Protein AF-A0A0F9RTD7-F1 (afdb_monomer_lite)

Sequence (118 aa):
MIRIGTCPKKLNEGGYKKYMENKGYKCIKLSRANRESIIHSFKYLRDYYNHWAEINDFLDFKLEKCFKVGSPDFLIIDRIGNYWLCEFKSKNDFLSVNQLSWLKRNEELPIEITIAVD

Organism: NCBI:txid412755

Secondary structure (DSSP, 8-state):
-EEEEE-SS---HHHHHHHHHHTT-EEEE-SGGGHHHHHHHHHHHHHHTTT-THHHHHHHHHHHHTTSTT--SEEEE-TTS-EEEEEEE-TT----HHHHHHHHHTTTSS--EEEEE-

Foldseek 3Di:
DEDEDEDPDQADPVRVCVVLVVVQKHKFFLEPVCLVVLVVLLVVLCVLVVPDPPSVVVSVVVSVLSHDPLHAGIWIAHPNGDIAGEHEAEVVRDRDPRVVVSCVVCVPPPHYYYYYYD

Structure (mmCIF, N/CA/C/O backbone):
data_AF-A0A0F9RTD7-F1
#
_entry.id   AF-A0A0F9RTD7-F1
#
loop_
_atom_site.group_PDB
_atom_site.id
_atom_site.type_symbol
_atom_site.label_atom_id
_atom_site.label_alt_id
_atom_site.label_comp_id
_atom_site.label_asym_id
_atom_site.label_entity_id
_atom_site.label_seq_id
_atom_site.pdbx_PDB_ins_code
_atom_site.Cartn_x
_atom_site.Cartn_y
_atom_site.Cartn_z
_atom_site.occupancy
_atom_site.B_iso_or_equiv
_atom_site.auth_seq_id
_atom_site.auth_comp_id
_atom_site.auth_asym_id
_atom_site.auth_atom_id
_atom_site.pdbx_PDB_model_num
ATOM 1 N N . MET A 1 1 ? 4.733 -5.868 11.340 1.00 64.69 1 MET A N 1
ATOM 2 C CA . MET A 1 1 ? 5.136 -7.190 10.779 1.00 64.69 1 MET A CA 1
ATOM 3 C C . MET A 1 1 ? 5.303 -7.038 9.271 1.00 64.69 1 MET A C 1
ATOM 5 O O . MET A 1 1 ? 4.381 -6.546 8.635 1.00 64.69 1 MET A O 1
ATOM 9 N N . ILE A 1 2 ? 6.448 -7.412 8.690 1.00 62.19 2 ILE A N 1
ATOM 10 C CA . ILE A 1 2 ? 6.662 -7.335 7.231 1.00 62.19 2 ILE A CA 1
ATOM 11 C C . ILE A 1 2 ? 6.385 -8.709 6.618 1.00 62.19 2 ILE A C 1
ATOM 13 O O . ILE A 1 2 ? 6.916 -9.711 7.094 1.00 62.19 2 ILE A O 1
ATOM 17 N N . ARG A 1 3 ? 5.565 -8.756 5.565 1.00 67.62 3 ARG A N 1
ATOM 18 C CA . ARG A 1 3 ? 5.319 -9.947 4.749 1.00 67.62 3 ARG A CA 1
ATOM 19 C C . ARG A 1 3 ? 5.756 -9.687 3.311 1.00 67.62 3 ARG A C 1
ATOM 21 O O . ARG A 1 3 ? 5.591 -8.594 2.777 1.00 67.62 3 ARG A O 1
ATOM 28 N N . ILE A 1 4 ? 6.324 -10.698 2.669 1.00 62.75 4 ILE A N 1
ATOM 29 C CA . ILE A 1 4 ? 6.647 -10.648 1.241 1.00 62.75 4 ILE A CA 1
ATOM 30 C C . ILE A 1 4 ? 5.622 -11.525 0.533 1.00 62.75 4 ILE A C 1
ATOM 32 O O . ILE A 1 4 ? 5.498 -12.708 0.848 1.00 62.75 4 ILE A O 1
ATOM 36 N N . GLY A 1 5 ? 4.854 -10.923 -0.373 1.00 63.41 5 GLY A N 1
ATOM 37 C CA . GLY A 1 5 ? 3.831 -11.598 -1.162 1.00 63.41 5 GLY A CA 1
ATOM 38 C C . GLY A 1 5 ? 4.244 -11.665 -2.628 1.00 63.41 5 GLY A C 1
ATOM 39 O O . GLY A 1 5 ? 4.841 -10.735 -3.165 1.00 63.41 5 GLY A O 1
ATOM 40 N N . THR A 1 6 ? 3.919 -12.759 -3.306 1.00 62.25 6 THR A N 1
ATOM 41 C CA . THR A 1 6 ? 4.100 -12.849 -4.757 1.00 62.25 6 THR A CA 1
ATOM 42 C C . THR A 1 6 ? 2.858 -12.330 -5.471 1.00 62.25 6 THR A C 1
ATOM 44 O O . THR A 1 6 ? 1.720 -12.628 -5.090 1.00 62.25 6 THR A O 1
ATOM 47 N N . CYS A 1 7 ? 3.062 -11.530 -6.515 1.00 65.00 7 CYS A N 1
ATOM 48 C CA . CYS A 1 7 ? 1.987 -11.129 -7.400 1.00 65.00 7 CYS A CA 1
ATOM 49 C C . CYS A 1 7 ? 1.725 -12.278 -8.387 1.00 65.00 7 CYS A C 1
ATOM 51 O O . CYS A 1 7 ? 2.648 -12.732 -9.057 1.00 65.00 7 CYS A O 1
ATOM 53 N N . PRO A 1 8 ? 0.490 -12.790 -8.526 1.00 61.28 8 PRO A N 1
ATOM 54 C CA . PRO A 1 8 ? 0.249 -13.972 -9.355 1.00 61.28 8 PRO A CA 1
ATOM 55 C C . PRO A 1 8 ? 0.355 -13.723 -10.869 1.00 61.28 8 PRO A 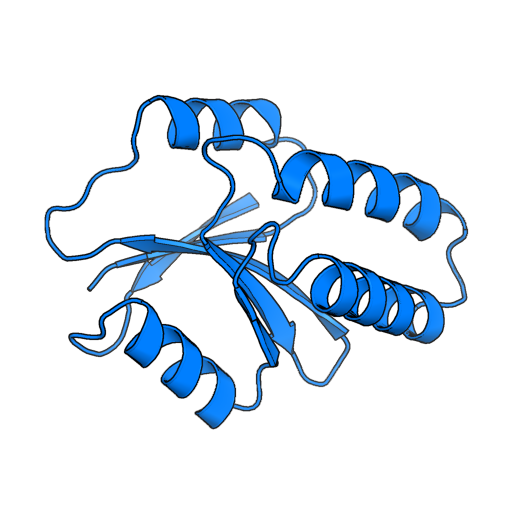C 1
ATOM 57 O O . PRO A 1 8 ? 0.094 -14.640 -11.648 1.00 61.28 8 PRO A O 1
ATOM 60 N N . LYS A 1 9 ? 0.675 -12.497 -11.308 1.00 65.50 9 LYS A N 1
ATOM 61 C CA . LYS A 1 9 ? 0.785 -12.099 -12.718 1.00 65.50 9 LYS A CA 1
ATOM 62 C C . LYS A 1 9 ? 1.766 -10.932 -12.881 1.00 65.50 9 LYS A C 1
ATOM 64 O O . LYS A 1 9 ? 1.854 -10.094 -11.987 1.00 65.50 9 LYS A O 1
ATOM 69 N N . LYS A 1 10 ? 2.329 -10.817 -14.094 1.00 69.12 10 LYS A N 1
ATOM 70 C CA . LYS A 1 10 ? 2.987 -9.612 -14.636 1.00 69.12 10 LYS A CA 1
ATOM 71 C C . LYS A 1 10 ? 2.033 -8.432 -14.689 1.00 69.12 10 LYS A C 1
ATOM 73 O O . LYS A 1 10 ? 1.416 -8.157 -15.717 1.00 69.12 10 LYS A O 1
ATOM 78 N N . LEU A 1 11 ? 1.852 -7.782 -13.548 1.00 71.50 11 LEU A N 1
ATOM 79 C CA . LEU A 1 11 ? 1.034 -6.590 -13.391 1.00 71.50 11 LEU A CA 1
ATOM 80 C C . LEU A 1 11 ? 1.962 -5.402 -13.205 1.00 71.50 11 LEU A C 1
ATOM 82 O O . LEU A 1 11 ? 2.927 -5.493 -12.469 1.00 71.50 11 LEU A O 1
ATOM 86 N N . ASN A 1 12 ? 1.654 -4.280 -13.844 1.00 80.31 12 ASN A N 1
ATOM 87 C CA . ASN A 1 12 ? 2.196 -2.997 -13.410 1.00 80.31 12 ASN A CA 1
ATOM 88 C C . ASN A 1 12 ? 1.384 -2.471 -12.211 1.00 80.31 12 ASN A C 1
ATOM 90 O O . ASN A 1 12 ? 0.358 -3.049 -11.845 1.00 80.31 12 ASN A O 1
ATOM 94 N N . GLU A 1 13 ? 1.801 -1.340 -11.641 1.00 79.88 13 GLU A N 1
ATOM 95 C CA . GLU A 1 13 ? 1.151 -0.687 -10.493 1.00 79.88 13 GLU A CA 1
ATOM 96 C C . GLU A 1 13 ? -0.386 -0.564 -10.663 1.00 79.88 13 GLU A C 1
ATOM 98 O O . GLU A 1 13 ? -1.170 -0.957 -9.795 1.00 79.88 13 GLU A O 1
ATOM 103 N N . GLY A 1 14 ? -0.842 -0.108 -11.837 1.00 82.62 14 GLY A N 1
ATOM 104 C CA . GLY A 1 14 ? -2.270 0.014 -12.155 1.00 82.62 14 GLY A CA 1
ATOM 105 C C . GLY A 1 14 ? -2.988 -1.331 -12.325 1.00 82.62 14 GLY A C 1
ATOM 106 O O . GLY A 1 14 ? -4.157 -1.467 -11.956 1.00 82.62 14 GLY A O 1
ATOM 107 N N . GLY A 1 15 ? -2.298 -2.340 -12.858 1.00 84.62 15 GLY A N 1
ATOM 108 C CA . GLY A 1 15 ? -2.789 -3.712 -12.955 1.00 84.62 15 GLY A CA 1
ATOM 109 C C . GLY A 1 15 ? -2.962 -4.358 -11.582 1.00 84.62 15 GLY A C 1
ATOM 110 O O . GLY A 1 15 ? -3.978 -5.010 -11.342 1.00 84.62 15 GLY A O 1
ATOM 111 N N . TYR A 1 16 ? -2.020 -4.120 -10.666 1.00 83.69 16 TYR A N 1
ATOM 112 C CA . TYR A 1 16 ? -2.085 -4.608 -9.291 1.00 83.69 16 TYR A CA 1
ATOM 113 C C . TYR A 1 16 ? -3.286 -4.021 -8.547 1.00 83.69 16 TYR A C 1
ATOM 115 O O . TYR A 1 16 ? -4.058 -4.764 -7.939 1.00 83.69 16 TYR A O 1
ATOM 123 N N . LYS A 1 17 ? -3.523 -2.710 -8.691 1.00 86.75 17 LYS A N 1
ATOM 124 C CA . LYS A 1 17 ? -4.719 -2.058 -8.146 1.00 86.75 17 LYS A CA 1
ATOM 125 C C . LYS A 1 17 ? -6.011 -2.748 -8.600 1.00 86.75 17 LYS A C 1
ATOM 127 O O . LYS A 1 17 ? -6.784 -3.197 -7.756 1.00 86.75 17 LYS A O 1
ATOM 132 N N . LYS A 1 18 ? -6.208 -2.898 -9.917 1.00 88.69 18 LYS A N 1
ATOM 133 C CA . LYS A 1 18 ? -7.407 -3.551 -10.480 1.00 88.69 18 LYS A CA 1
ATOM 134 C C . LYS A 1 18 ? -7.556 -4.996 -10.011 1.00 88.69 18 LYS A C 1
ATOM 136 O O . LYS A 1 18 ? -8.664 -5.466 -9.779 1.00 88.69 18 LYS A O 1
ATOM 141 N N . TYR A 1 19 ? -6.446 -5.715 -9.882 1.00 86.94 19 TYR A N 1
ATOM 142 C CA . TYR A 1 19 ? -6.453 -7.087 -9.392 1.00 86.94 19 TYR A CA 1
ATOM 143 C C . TYR A 1 19 ? -6.959 -7.183 -7.944 1.00 86.94 19 TYR A C 1
ATOM 145 O O . TYR A 1 19 ? -7.811 -8.026 -7.659 1.00 86.94 19 TYR A O 1
ATOM 153 N N . MET A 1 20 ? -6.496 -6.301 -7.053 1.00 86.88 20 MET A N 1
ATOM 154 C CA . MET A 1 20 ? -6.975 -6.251 -5.667 1.00 86.88 20 MET A CA 1
ATOM 155 C C . MET A 1 20 ? -8.456 -5.855 -5.594 1.00 86.88 20 MET A C 1
ATOM 157 O O . MET A 1 20 ? -9.226 -6.486 -4.870 1.00 86.88 20 MET A O 1
ATOM 161 N N . GLU A 1 21 ? -8.879 -4.888 -6.409 1.00 88.00 21 GLU A N 1
ATOM 162 C CA . 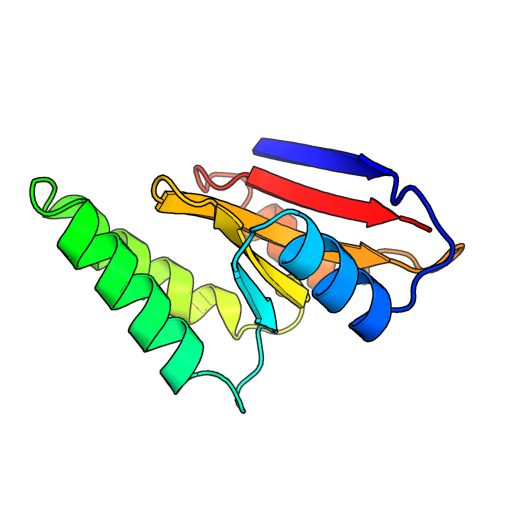GLU A 1 21 ? -10.285 -4.472 -6.511 1.00 88.00 21 GLU A CA 1
ATOM 163 C C . GLU A 1 21 ? -11.194 -5.610 -6.999 1.00 88.00 21 GLU A C 1
ATOM 165 O O . GLU A 1 21 ? -12.242 -5.861 -6.404 1.00 88.00 21 GLU A O 1
ATOM 170 N N . ASN A 1 22 ? -10.758 -6.391 -7.992 1.00 89.06 22 ASN A N 1
ATOM 171 C CA . ASN A 1 22 ? -11.489 -7.569 -8.473 1.00 89.06 22 ASN A CA 1
ATOM 172 C C . ASN A 1 22 ? -11.609 -8.682 -7.419 1.00 89.06 22 ASN A C 1
ATOM 174 O O . ASN A 1 22 ? -12.559 -9.462 -7.452 1.00 89.06 22 ASN A O 1
ATOM 178 N N . LYS A 1 23 ? -10.671 -8.759 -6.466 1.00 86.88 23 LYS A N 1
ATOM 179 C CA . LYS A 1 23 ? -10.773 -9.651 -5.300 1.00 86.88 23 LYS A CA 1
ATOM 180 C C . LYS A 1 23 ? -11.683 -9.110 -4.195 1.00 86.88 23 LYS A C 1
ATOM 182 O O . LYS A 1 23 ? -11.925 -9.800 -3.208 1.00 86.88 23 LYS A O 1
ATOM 187 N N . GLY A 1 24 ? -12.232 -7.910 -4.371 1.00 85.38 24 GLY A N 1
ATOM 188 C CA . GLY A 1 24 ? -13.136 -7.277 -3.422 1.00 85.38 24 GLY A CA 1
ATOM 189 C C . GLY A 1 24 ? -12.441 -6.458 -2.341 1.00 85.38 24 GLY A C 1
ATOM 190 O O . GLY A 1 24 ? -13.102 -6.133 -1.357 1.00 85.38 24 GLY A O 1
ATOM 191 N N . TYR A 1 25 ? -11.154 -6.138 -2.507 1.00 87.25 25 TYR A N 1
ATOM 192 C CA . TYR A 1 25 ? -10.440 -5.201 -1.642 1.00 87.25 25 TYR A CA 1
ATOM 193 C C . TYR A 1 25 ? -10.604 -3.768 -2.148 1.00 87.25 25 TYR A C 1
ATOM 195 O O . TYR A 1 25 ? -10.616 -3.517 -3.351 1.00 87.25 25 TYR A O 1
ATOM 203 N N . LYS A 1 26 ? -10.640 -2.795 -1.241 1.00 85.38 26 LYS A N 1
ATOM 204 C CA . LYS A 1 26 ? -10.452 -1.389 -1.601 1.00 85.38 26 LYS A CA 1
ATOM 205 C C . LYS A 1 26 ? -8.953 -1.115 -1.707 1.00 85.38 26 LYS A C 1
ATOM 207 O O . LYS A 1 26 ? -8.220 -1.350 -0.751 1.00 85.38 26 LYS A O 1
ATOM 212 N N . CYS A 1 27 ? -8.501 -0.619 -2.857 1.00 87.06 27 CYS A N 1
ATOM 213 C CA . CYS A 1 27 ? -7.092 -0.323 -3.112 1.00 87.06 27 CYS A CA 1
ATOM 214 C C . CYS A 1 27 ? -6.896 1.174 -3.381 1.00 87.06 27 CYS A C 1
ATOM 216 O O . CYS A 1 27 ? -7.379 1.724 -4.375 1.00 87.06 27 CYS A O 1
ATOM 218 N N . ILE A 1 28 ? -6.197 1.857 -2.476 1.00 82.19 28 ILE A N 1
ATOM 219 C CA . ILE A 1 28 ? -6.049 3.313 -2.495 1.00 82.19 28 ILE A CA 1
ATOM 220 C C . ILE A 1 28 ? -4.581 3.647 -2.708 1.00 82.19 28 ILE A C 1
ATOM 222 O O . ILE A 1 28 ? -3.744 3.325 -1.871 1.00 82.19 28 ILE A O 1
ATOM 226 N N . LYS A 1 29 ? -4.267 4.326 -3.816 1.00 84.81 29 LYS A N 1
ATOM 227 C CA . LYS A 1 29 ? -2.903 4.796 -4.079 1.00 84.81 29 LYS A CA 1
ATOM 228 C C . LYS A 1 29 ? -2.536 5.900 -3.092 1.00 84.81 29 LYS A C 1
ATOM 230 O O . LYS A 1 29 ? -3.206 6.938 -3.068 1.00 84.81 29 LYS A O 1
ATOM 235 N N . LEU A 1 30 ? -1.466 5.696 -2.334 1.00 79.25 30 LEU A N 1
ATOM 236 C CA . LEU A 1 30 ? -0.907 6.673 -1.414 1.00 79.25 30 LEU A CA 1
ATOM 237 C C . LEU A 1 30 ? -0.194 7.760 -2.214 1.00 79.25 30 LEU A C 1
ATOM 239 O O . LEU A 1 30 ? 0.894 7.599 -2.751 1.00 79.25 30 LEU A O 1
ATOM 243 N N . SER A 1 31 ? -0.870 8.891 -2.360 1.00 76.69 31 SER A N 1
ATOM 244 C CA . SER A 1 31 ? -0.316 10.068 -3.014 1.00 76.69 31 SER A CA 1
ATOM 245 C C . SER A 1 31 ? -0.987 11.313 -2.461 1.00 76.69 31 SER A C 1
ATOM 247 O O . SER A 1 31 ? -2.114 11.253 -1.961 1.00 76.69 31 SER A O 1
ATOM 249 N N . ARG A 1 32 ? -0.328 12.469 -2.597 1.00 71.00 32 ARG A N 1
ATOM 250 C CA . ARG A 1 32 ? -0.934 13.754 -2.216 1.00 71.00 32 ARG A CA 1
ATOM 251 C C . ARG A 1 32 ? -2.251 14.010 -2.954 1.00 71.00 32 ARG A C 1
ATOM 253 O O . ARG A 1 32 ? -3.177 14.529 -2.344 1.00 71.00 32 ARG A O 1
ATOM 260 N N . ALA A 1 33 ? -2.352 13.589 -4.217 1.00 73.31 33 ALA A N 1
ATOM 261 C CA . ALA A 1 33 ? -3.566 13.729 -5.021 1.00 73.31 33 ALA A CA 1
ATOM 262 C C . ALA A 1 33 ? -4.765 12.956 -4.440 1.00 73.31 33 ALA A C 1
ATOM 264 O O . ALA A 1 33 ? -5.902 13.382 -4.599 1.00 73.31 33 ALA A O 1
ATOM 265 N N . ASN A 1 34 ? -4.518 11.864 -3.710 1.00 68.50 34 ASN A N 1
ATOM 266 C CA . ASN A 1 34 ? -5.567 11.036 -3.109 1.00 68.50 34 ASN A CA 1
ATOM 267 C C . ASN A 1 34 ? -5.774 11.300 -1.614 1.00 68.50 34 ASN A C 1
ATOM 269 O O . ASN A 1 34 ? -6.473 10.530 -0.956 1.00 68.50 34 ASN A O 1
ATOM 273 N N . ARG A 1 35 ? -5.177 12.363 -1.058 1.00 71.25 35 ARG A N 1
ATOM 274 C CA . ARG A 1 35 ? -5.185 12.647 0.385 1.00 71.25 35 ARG A CA 1
ATOM 275 C C . ARG A 1 35 ? -6.589 12.608 0.990 1.00 71.25 35 ARG A C 1
ATOM 277 O O . ARG A 1 35 ? -6.779 11.925 1.988 1.00 71.25 35 ARG A O 1
ATOM 284 N N . GLU A 1 36 ? -7.565 13.265 0.367 1.00 69.12 36 GLU A N 1
ATOM 285 C CA . GLU A 1 36 ? -8.959 13.273 0.843 1.00 69.12 36 GLU A CA 1
ATOM 286 C C . GLU A 1 36 ? -9.590 11.875 0.839 1.00 69.12 36 GLU A C 1
ATOM 288 O O . GLU A 1 36 ? -10.239 11.483 1.803 1.00 69.12 36 GLU A O 1
ATOM 293 N N . SER A 1 37 ? -9.348 11.071 -0.202 1.00 67.94 37 SER A N 1
ATOM 294 C CA . SER A 1 37 ? -9.856 9.693 -0.282 1.00 67.94 37 SER A CA 1
ATOM 295 C C . SER A 1 37 ? -9.226 8.781 0.778 1.00 67.94 37 SER A C 1
ATOM 297 O O . SER A 1 37 ? -9.900 7.915 1.345 1.00 67.94 37 SER A O 1
ATOM 299 N N . ILE A 1 38 ? -7.943 9.002 1.081 1.00 68.31 38 ILE A N 1
ATOM 300 C CA . ILE A 1 38 ? -7.205 8.304 2.138 1.00 68.31 38 ILE A CA 1
ATOM 301 C C . ILE A 1 38 ? -7.773 8.699 3.507 1.00 68.31 38 ILE A C 1
ATOM 303 O O . ILE A 1 38 ? -8.179 7.819 4.261 1.00 68.31 38 ILE A O 1
ATOM 307 N N . ILE A 1 39 ? -7.897 10.002 3.792 1.00 70.44 39 ILE A N 1
ATOM 308 C CA . ILE A 1 39 ? -8.516 10.522 5.024 1.00 70.44 39 ILE A CA 1
ATOM 309 C C . ILE A 1 39 ? -9.933 9.970 5.181 1.00 70.44 39 ILE A C 1
ATOM 311 O O . ILE A 1 39 ? -10.284 9.479 6.247 1.00 70.44 39 ILE A O 1
ATOM 315 N N . HIS A 1 40 ? -10.745 10.005 4.125 1.00 70.44 40 HIS A N 1
ATOM 316 C CA . HIS A 1 40 ? -12.107 9.484 4.150 1.00 70.44 40 HIS A CA 1
ATOM 317 C C . HIS A 1 40 ? -12.144 7.979 4.440 1.00 70.44 40 HIS A C 1
ATOM 319 O O . HIS A 1 40 ? -12.972 7.524 5.220 1.00 70.44 40 HIS A O 1
ATOM 325 N N . SER A 1 41 ? -11.227 7.199 3.864 1.00 67.44 41 SER A N 1
ATOM 326 C CA . SER A 1 41 ? -11.160 5.755 4.117 1.00 67.44 41 SER A CA 1
ATOM 327 C C . SER A 1 41 ? -10.708 5.440 5.541 1.00 67.44 41 SER A C 1
ATOM 329 O O . SER A 1 41 ? -11.245 4.521 6.150 1.00 67.44 41 SER A O 1
ATOM 331 N N . PHE A 1 42 ? -9.798 6.233 6.107 1.00 67.38 42 PHE A N 1
ATOM 332 C CA . PHE A 1 42 ? -9.438 6.123 7.519 1.00 67.38 42 PHE A CA 1
ATOM 333 C C . PHE A 1 42 ? -10.564 6.574 8.456 1.00 67.38 42 PHE A C 1
ATOM 335 O O . PHE A 1 42 ? -10.796 5.909 9.458 1.00 67.38 42 PHE A O 1
ATOM 342 N N . LYS A 1 43 ? -11.321 7.628 8.115 1.00 67.69 43 LYS A N 1
ATOM 343 C CA . LYS A 1 43 ? -12.542 8.015 8.846 1.00 67.69 43 LYS A CA 1
ATOM 344 C C . LYS A 1 43 ? -13.590 6.901 8.815 1.00 67.69 43 LYS A C 1
ATOM 346 O O . LYS A 1 43 ? -14.152 6.587 9.852 1.00 67.69 43 LYS A O 1
ATOM 351 N N . TYR A 1 44 ? -13.795 6.257 7.665 1.00 66.88 44 TYR A N 1
ATOM 352 C CA . TYR A 1 44 ? -14.677 5.093 7.556 1.00 66.88 44 TYR A CA 1
ATOM 353 C C . TYR A 1 44 ? -14.222 3.939 8.462 1.00 66.88 44 TYR A C 1
ATOM 355 O O . TYR A 1 44 ? -15.037 3.381 9.188 1.00 66.88 44 TYR A O 1
ATOM 363 N N . LEU A 1 45 ? -12.921 3.613 8.470 1.00 62.00 45 LEU A N 1
ATOM 364 C CA . LEU A 1 45 ? -12.365 2.601 9.376 1.00 62.00 45 LEU A CA 1
ATOM 365 C C . LEU A 1 45 ? -12.569 2.986 10.845 1.00 62.00 45 LEU A C 1
ATOM 367 O O . LEU A 1 45 ? -13.012 2.163 11.638 1.00 62.00 45 LEU A O 1
ATOM 371 N N . ARG A 1 46 ? -12.301 4.242 11.205 1.00 63.94 46 ARG A N 1
ATOM 372 C CA . ARG A 1 46 ? -12.554 4.781 12.545 1.00 63.94 46 ARG A CA 1
ATOM 373 C C . ARG A 1 46 ? -14.013 4.598 12.965 1.00 63.94 46 ARG A C 1
ATOM 375 O O . ARG A 1 46 ? -14.265 4.073 14.043 1.00 63.94 46 ARG A O 1
ATOM 382 N N . ASP A 1 47 ? -14.953 5.010 12.119 1.00 63.88 47 ASP A N 1
ATOM 383 C CA . ASP A 1 47 ? -16.384 4.950 12.423 1.00 63.88 47 ASP A CA 1
ATOM 384 C C . ASP A 1 47 ? -16.880 3.486 12.497 1.00 63.88 47 ASP A C 1
ATOM 386 O O . ASP A 1 47 ? -17.788 3.174 13.267 1.00 63.88 47 ASP A O 1
ATOM 390 N N . TYR A 1 48 ? -16.253 2.569 11.749 1.00 60.94 48 TYR A N 1
ATOM 391 C CA . TYR A 1 48 ? -16.505 1.125 11.827 1.00 60.94 48 TYR A CA 1
ATOM 392 C C . TYR A 1 48 ? -15.973 0.505 13.131 1.00 60.94 48 TYR A C 1
ATOM 394 O O . TYR A 1 48 ? -16.647 -0.313 13.753 1.00 60.94 48 TYR A O 1
ATOM 402 N N . TYR A 1 49 ? -14.795 0.934 13.593 1.00 58.06 49 TYR A N 1
ATOM 403 C CA . TYR A 1 49 ? -14.151 0.459 14.824 1.00 58.06 49 TYR A CA 1
ATOM 404 C C . TYR A 1 49 ? -14.469 1.321 16.060 1.00 58.06 49 TYR A C 1
ATOM 406 O O . TYR A 1 49 ? -13.668 1.335 16.992 1.00 58.06 49 TYR A O 1
ATOM 414 N N . ASN A 1 50 ? -15.624 2.005 16.078 1.00 51.81 50 ASN A N 1
ATOM 415 C CA . ASN A 1 50 ? -16.111 3.054 17.004 1.00 51.81 50 ASN A CA 1
ATOM 416 C C . ASN A 1 50 ? -16.025 2.803 18.542 1.00 51.81 50 ASN A C 1
ATOM 418 O O . ASN A 1 50 ? -16.642 3.519 19.327 1.00 51.81 50 ASN A O 1
ATOM 422 N N . HIS A 1 51 ? -15.274 1.807 19.010 1.00 51.31 51 HIS A N 1
ATOM 423 C CA . HIS A 1 51 ? -15.050 1.461 20.414 1.00 51.31 51 HIS A CA 1
ATOM 424 C C . HIS A 1 51 ? -13.657 1.796 20.967 1.00 51.31 51 HIS A C 1
ATOM 426 O O . HIS A 1 51 ? -13.431 1.574 22.152 1.00 51.31 51 HIS A O 1
ATOM 432 N N . TRP A 1 52 ? -12.723 2.327 20.172 1.00 47.88 52 TRP A N 1
ATOM 433 C CA . TRP A 1 52 ? -11.339 2.513 20.631 1.00 47.88 52 TRP A CA 1
ATOM 434 C C . TRP A 1 52 ? -10.846 3.930 20.339 1.00 47.88 52 TRP A C 1
ATOM 436 O O . TRP A 1 52 ? -10.379 4.226 19.242 1.00 47.88 52 TRP A O 1
ATOM 446 N N . ALA A 1 53 ? -10.929 4.817 21.336 1.00 50.41 53 ALA A N 1
ATOM 447 C CA . ALA A 1 53 ? -10.410 6.188 21.258 1.00 50.41 53 ALA A CA 1
ATOM 448 C C . ALA A 1 53 ? -8.914 6.244 20.865 1.00 50.41 53 ALA A C 1
ATOM 450 O O . ALA A 1 53 ? -8.493 7.182 20.194 1.00 50.41 53 ALA A O 1
ATOM 451 N N . GLU A 1 54 ? -8.146 5.197 21.183 1.00 51.34 54 GLU A N 1
ATOM 452 C CA . GLU A 1 54 ? -6.730 5.023 20.821 1.00 51.34 54 GLU A CA 1
ATOM 453 C C . GLU A 1 54 ? -6.478 4.890 19.307 1.00 51.34 54 GLU A C 1
ATOM 455 O O . GLU A 1 54 ? -5.374 5.160 18.834 1.00 51.34 54 GLU A O 1
ATOM 460 N N . ILE A 1 55 ? -7.492 4.524 18.511 1.00 50.22 55 ILE A N 1
ATOM 461 C CA . ILE A 1 55 ? -7.360 4.414 17.051 1.00 50.22 55 ILE A CA 1
ATOM 462 C C . ILE A 1 55 ? -7.235 5.802 16.398 1.00 50.22 55 ILE A C 1
ATOM 464 O O . ILE A 1 55 ? -6.621 5.910 15.342 1.00 50.22 55 ILE A O 1
ATOM 468 N N . ASN A 1 56 ? -7.738 6.878 17.014 1.00 47.81 56 ASN A N 1
ATOM 469 C CA . ASN A 1 56 ? -7.717 8.220 16.413 1.00 47.81 56 ASN A CA 1
ATOM 470 C C . ASN A 1 56 ? -6.308 8.822 16.341 1.00 47.81 56 ASN A C 1
ATOM 472 O O . ASN A 1 56 ? -5.851 9.161 15.249 1.00 47.81 56 ASN A O 1
ATOM 476 N N . ASP A 1 57 ? -5.589 8.861 17.464 1.00 50.53 57 ASP A N 1
ATOM 477 C CA . ASP A 1 57 ? -4.202 9.354 17.511 1.00 50.53 57 ASP A CA 1
ATOM 478 C C . ASP A 1 57 ? -3.270 8.463 16.681 1.00 50.53 57 ASP A C 1
ATOM 480 O O . ASP A 1 57 ? -2.355 8.922 15.991 1.00 50.53 57 ASP A O 1
ATOM 484 N N . PHE A 1 58 ? -3.559 7.162 16.686 1.00 51.81 58 PHE A N 1
ATOM 485 C CA . PHE A 1 58 ? -2.870 6.183 15.870 1.00 51.81 58 PHE A CA 1
ATOM 486 C C . PHE A 1 58 ? -3.084 6.435 14.371 1.00 51.81 58 PHE A C 1
ATOM 488 O O . PHE A 1 58 ? -2.115 6.403 13.618 1.00 51.81 58 PHE A O 1
ATOM 495 N N . LEU A 1 59 ? -4.305 6.733 13.916 1.00 55.94 59 LEU A N 1
ATOM 496 C CA . LEU A 1 59 ? -4.610 6.986 12.505 1.00 55.94 59 LEU A CA 1
ATOM 497 C C . LEU A 1 59 ? -4.069 8.327 11.996 1.00 55.94 59 LEU A C 1
ATOM 499 O O . LEU A 1 59 ? -3.565 8.371 10.870 1.00 55.94 59 LEU A O 1
ATOM 503 N N . ASP A 1 60 ? -4.082 9.381 12.809 1.00 56.88 60 ASP A N 1
ATOM 504 C CA . ASP A 1 60 ? -3.468 10.665 12.448 1.00 56.88 60 ASP A CA 1
ATOM 505 C C . ASP A 1 60 ? -1.935 10.549 12.349 1.00 56.88 60 ASP A C 1
ATOM 507 O O . ASP A 1 60 ? -1.334 11.025 11.376 1.00 56.88 60 ASP A O 1
ATOM 511 N N . PHE A 1 61 ? -1.301 9.788 13.255 1.00 58.31 61 PHE A N 1
ATOM 512 C CA . PHE A 1 61 ? 0.112 9.409 13.137 1.00 58.31 61 PHE A CA 1
ATOM 513 C C . PHE A 1 61 ? 0.390 8.623 11.844 1.00 58.31 61 PHE A C 1
ATOM 515 O O . PHE A 1 61 ? 1.384 8.865 11.153 1.00 58.31 61 PHE A O 1
ATOM 522 N N . LYS A 1 62 ? -0.493 7.689 11.469 1.00 62.50 62 LYS A N 1
ATOM 523 C CA . LYS A 1 62 ? -0.343 6.855 10.260 1.00 62.50 62 LYS A CA 1
ATOM 524 C C . LYS A 1 62 ? -0.495 7.673 8.984 1.00 62.50 62 LYS A C 1
ATOM 526 O O . LYS A 1 62 ? 0.283 7.477 8.048 1.00 62.50 62 LYS A O 1
ATOM 531 N N . LEU A 1 63 ? -1.437 8.614 8.961 1.00 62.44 63 LEU A N 1
ATOM 532 C CA . LEU A 1 63 ? -1.657 9.538 7.852 1.00 62.44 63 LEU A CA 1
ATOM 533 C C . LEU A 1 63 ? -0.420 10.401 7.592 1.00 62.44 63 LEU A C 1
ATOM 535 O O . LEU A 1 63 ? 0.017 10.485 6.446 1.00 62.44 63 LEU A O 1
ATOM 539 N N . GLU A 1 64 ? 0.209 10.970 8.626 1.00 67.25 64 GLU A N 1
ATOM 540 C CA . GLU A 1 64 ? 1.432 11.772 8.458 1.00 67.25 64 GLU A CA 1
ATOM 541 C C . GLU A 1 64 ? 2.579 10.954 7.832 1.00 67.25 64 GLU A C 1
ATOM 543 O O . GLU A 1 64 ? 3.364 11.459 7.024 1.00 67.25 64 GLU A O 1
ATOM 548 N N . LYS A 1 65 ? 2.670 9.662 8.165 1.00 64.62 65 LYS A N 1
ATOM 549 C CA . LYS A 1 65 ? 3.715 8.754 7.667 1.00 64.62 65 LYS A CA 1
ATOM 550 C C . LYS A 1 65 ? 3.445 8.271 6.239 1.00 64.62 65 LYS A C 1
ATOM 552 O O . LYS A 1 65 ? 4.409 8.110 5.487 1.00 64.62 65 LYS A O 1
ATOM 557 N N . CYS A 1 66 ? 2.180 8.110 5.843 1.00 63.56 66 CYS A N 1
ATOM 558 C CA . CYS A 1 66 ? 1.759 7.667 4.503 1.00 63.56 66 CYS A CA 1
ATOM 5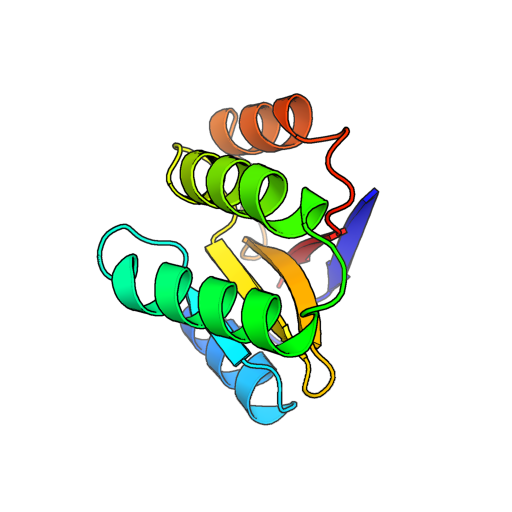59 C C . CYS A 1 66 ? 2.033 8.685 3.381 1.00 63.56 66 CYS A C 1
ATOM 561 O O . CYS A 1 66 ? 1.861 8.360 2.212 1.00 63.56 66 CYS A O 1
ATOM 563 N N . PHE A 1 67 ? 2.462 9.909 3.711 1.00 66.50 67 PHE A N 1
ATOM 564 C CA . PHE A 1 67 ? 2.833 10.931 2.722 1.00 66.50 67 PHE A CA 1
ATOM 565 C C . PHE A 1 67 ? 4.322 11.297 2.744 1.00 66.50 67 PHE A C 1
ATOM 567 O O . PHE A 1 67 ? 4.735 12.237 2.056 1.00 66.50 67 PHE A O 1
ATOM 574 N N . LYS A 1 68 ? 5.139 10.586 3.532 1.00 72.94 68 LYS A N 1
ATOM 575 C CA . LYS A 1 68 ? 6.595 10.779 3.538 1.00 72.94 68 LYS A CA 1
ATOM 576 C C . LYS A 1 68 ? 7.225 10.061 2.350 1.00 72.94 68 LYS A C 1
ATOM 578 O O . LYS A 1 68 ? 6.718 9.047 1.873 1.00 72.94 68 LYS A O 1
ATOM 583 N N . VAL A 1 69 ? 8.349 10.599 1.882 1.00 74.94 69 VAL A N 1
ATOM 584 C CA . VAL A 1 69 ? 9.155 9.970 0.829 1.00 74.94 69 VAL A CA 1
ATOM 585 C C . VAL A 1 69 ? 9.504 8.539 1.249 1.00 74.94 69 VAL A C 1
ATOM 587 O O . VAL A 1 69 ? 9.919 8.312 2.388 1.00 74.94 69 VAL A O 1
ATOM 590 N N . GLY A 1 70 ? 9.316 7.588 0.332 1.00 79.12 70 GLY A N 1
ATOM 591 C CA . GLY A 1 70 ? 9.541 6.163 0.579 1.00 79.12 70 GLY A CA 1
ATOM 592 C C . GLY A 1 70 ? 8.396 5.439 1.293 1.00 79.12 70 GLY A C 1
ATOM 593 O O . GLY A 1 70 ? 8.591 4.301 1.704 1.00 79.12 70 GLY A O 1
ATOM 594 N N . SER A 1 71 ? 7.233 6.076 1.462 1.00 83.00 71 SER A N 1
ATOM 595 C CA . SER A 1 71 ? 6.020 5.368 1.885 1.00 83.00 71 SER A CA 1
ATOM 596 C C . SER A 1 71 ? 5.586 4.330 0.837 1.00 83.00 71 SER A C 1
ATOM 598 O O . SER A 1 71 ? 5.900 4.514 -0.340 1.00 83.00 71 SER A O 1
ATOM 600 N N . PRO A 1 72 ? 4.883 3.262 1.257 1.00 86.00 72 PRO A N 1
ATOM 601 C CA . PRO A 1 72 ? 4.359 2.251 0.343 1.00 86.00 72 PRO A CA 1
ATOM 602 C C . PRO A 1 72 ? 3.379 2.828 -0.686 1.00 86.00 72 PRO A C 1
ATOM 604 O O . PRO A 1 72 ? 2.685 3.803 -0.400 1.00 86.00 72 PRO A O 1
ATOM 607 N N . ASP A 1 73 ? 3.263 2.197 -1.852 1.00 85.00 73 ASP A N 1
ATOM 608 C CA . ASP A 1 73 ? 2.391 2.667 -2.940 1.00 85.00 73 ASP A CA 1
ATOM 609 C C . ASP A 1 73 ? 0.893 2.667 -2.602 1.00 85.00 73 ASP A C 1
ATOM 611 O O . ASP A 1 73 ? 0.143 3.530 -3.072 1.00 85.00 73 ASP A O 1
ATOM 615 N N . PHE A 1 74 ? 0.427 1.694 -1.814 1.00 84.38 74 PHE A N 1
ATOM 616 C CA . PHE A 1 74 ? -0.998 1.446 -1.605 1.00 84.38 74 PHE A CA 1
ATOM 617 C C . PHE A 1 74 ? -1.383 1.220 -0.144 1.00 84.38 74 PHE A C 1
ATOM 619 O O . PHE A 1 74 ? -0.670 0.576 0.623 1.00 84.38 74 PHE A O 1
ATOM 626 N N . LEU A 1 75 ? -2.591 1.667 0.199 1.00 85.19 75 LEU A N 1
ATOM 627 C CA . LEU A 1 75 ? -3.376 1.174 1.326 1.00 85.19 75 LEU A CA 1
ATOM 628 C C . LEU A 1 75 ? -4.418 0.191 0.789 1.00 85.19 75 LEU A C 1
ATOM 630 O O . LEU A 1 75 ? -5.228 0.548 -0.074 1.00 85.19 75 LEU A O 1
ATOM 634 N N . ILE A 1 76 ? -4.396 -1.032 1.308 1.00 85.12 76 ILE A N 1
ATOM 635 C CA . ILE A 1 76 ? -5.364 -2.075 0.982 1.00 85.12 76 ILE A CA 1
ATOM 636 C C . ILE A 1 76 ? -6.290 -2.274 2.175 1.00 85.12 76 ILE A C 1
ATOM 638 O O . ILE A 1 76 ? -5.815 -2.338 3.306 1.00 85.12 76 ILE A O 1
ATOM 642 N N . ILE A 1 77 ? -7.594 -2.365 1.918 1.00 83.25 77 ILE A N 1
ATOM 643 C CA . ILE A 1 77 ? -8.626 -2.582 2.937 1.00 83.25 77 ILE A CA 1
ATOM 644 C C . ILE A 1 77 ? -9.544 -3.715 2.470 1.00 83.25 77 ILE A C 1
ATOM 646 O O . ILE A 1 77 ? -9.991 -3.716 1.320 1.00 83.25 77 ILE A O 1
ATOM 650 N N . ASP A 1 78 ? -9.824 -4.684 3.335 1.00 82.88 78 ASP A N 1
ATOM 651 C CA . ASP A 1 78 ? -10.781 -5.756 3.059 1.00 82.88 78 ASP A CA 1
ATOM 652 C C . ASP A 1 78 ? -12.230 -5.374 3.399 1.00 82.88 78 ASP A C 1
ATOM 654 O O . ASP A 1 78 ? -12.531 -4.272 3.854 1.00 82.88 78 ASP A O 1
ATOM 658 N N . ARG A 1 79 ? -13.163 -6.294 3.130 1.00 77.44 79 ARG A N 1
ATOM 659 C CA . ARG A 1 79 ? -14.602 -6.060 3.326 1.00 77.44 79 ARG A CA 1
ATOM 660 C C . ARG A 1 79 ? -15.027 -5.987 4.793 1.00 77.44 79 ARG A C 1
ATOM 662 O O . ARG A 1 79 ? -16.133 -5.530 5.056 1.00 77.44 79 ARG A O 1
ATOM 669 N N . ILE A 1 80 ? -14.195 -6.469 5.713 1.00 77.62 80 ILE A N 1
ATOM 670 C CA . ILE A 1 80 ? -14.474 -6.498 7.154 1.00 77.62 80 ILE A CA 1
ATOM 671 C C . ILE A 1 80 ? -13.658 -5.449 7.925 1.00 77.62 80 ILE A C 1
ATOM 673 O O . ILE A 1 80 ? -13.747 -5.396 9.149 1.00 77.62 80 ILE A O 1
ATOM 677 N N . GLY A 1 81 ? -12.905 -4.600 7.215 1.00 70.69 81 GLY A N 1
ATOM 678 C CA . GLY A 1 81 ? -12.177 -3.456 7.760 1.00 70.69 81 GLY A CA 1
ATOM 679 C C . GLY A 1 81 ? -10.695 -3.702 8.054 1.00 70.69 81 GLY A C 1
ATOM 680 O O . GLY A 1 81 ? -10.004 -2.755 8.436 1.00 70.69 81 GLY A O 1
ATOM 681 N N . ASN A 1 82 ? -10.161 -4.912 7.845 1.00 77.94 82 ASN A N 1
ATOM 682 C CA . ASN A 1 82 ? -8.722 -5.122 8.014 1.00 77.94 82 ASN A CA 1
ATOM 683 C C . ASN A 1 82 ? -7.958 -4.368 6.930 1.00 77.94 82 ASN A C 1
ATOM 685 O O . ASN A 1 82 ? -8.415 -4.268 5.788 1.00 77.94 82 ASN A O 1
ATOM 689 N N . TYR A 1 83 ? -6.772 -3.870 7.272 1.00 79.12 83 TYR A N 1
ATOM 690 C CA . TYR A 1 83 ? -5.977 -3.074 6.350 1.00 79.12 83 TYR A CA 1
ATOM 691 C C . TYR A 1 83 ? -4.479 -3.340 6.474 1.00 79.12 83 TYR A C 1
ATOM 693 O O . TYR A 1 83 ? -3.969 -3.728 7.525 1.00 79.12 83 TYR A O 1
ATOM 701 N N . TRP A 1 84 ? -3.768 -3.095 5.378 1.00 82.12 84 TRP A N 1
ATOM 702 C CA . TRP A 1 84 ? -2.315 -3.190 5.310 1.00 82.12 84 TRP A CA 1
ATOM 703 C C . TRP A 1 84 ? -1.760 -2.227 4.269 1.00 82.12 84 TRP A C 1
ATOM 705 O O . TRP A 1 84 ? -2.464 -1.763 3.367 1.00 82.12 84 TRP A O 1
ATOM 715 N N . LEU A 1 85 ? -0.476 -1.915 4.406 1.00 84.25 85 LEU A N 1
ATOM 716 C CA . LEU A 1 85 ? 0.243 -1.127 3.417 1.00 84.25 85 LEU A CA 1
ATOM 717 C C . LEU A 1 85 ? 0.914 -2.064 2.418 1.00 84.25 85 LEU A C 1
ATOM 719 O O . LEU A 1 85 ? 1.427 -3.118 2.791 1.00 84.25 85 LEU A O 1
ATOM 723 N N . CYS A 1 86 ? 0.916 -1.687 1.147 1.00 86.00 86 CYS A N 1
ATOM 724 C CA . CYS A 1 86 ? 1.517 -2.481 0.091 1.00 86.00 86 CYS A CA 1
ATOM 725 C C . CYS A 1 86 ? 2.465 -1.632 -0.749 1.00 86.00 86 CYS A C 1
ATOM 727 O O . CYS A 1 86 ? 2.064 -0.604 -1.286 1.00 86.00 86 CYS A O 1
ATOM 729 N N . GLU A 1 87 ? 3.702 -2.094 -0.874 1.00 87.31 87 GLU A N 1
ATOM 730 C CA . GLU A 1 87 ? 4.686 -1.592 -1.831 1.00 87.31 87 GLU A CA 1
ATOM 731 C C . GLU A 1 87 ? 4.684 -2.528 -3.039 1.00 87.31 87 GLU A C 1
ATOM 733 O O . GLU A 1 87 ? 4.769 -3.751 -2.880 1.00 87.31 87 GLU A O 1
ATOM 738 N N . PHE A 1 88 ? 4.562 -1.973 -4.239 1.00 83.75 88 PHE A N 1
ATOM 739 C CA . PHE A 1 88 ? 4.597 -2.730 -5.476 1.00 83.75 88 PHE A CA 1
ATOM 740 C C . PHE A 1 88 ? 5.990 -2.633 -6.106 1.00 83.75 88 PHE A C 1
ATOM 742 O O . PHE A 1 88 ? 6.498 -1.547 -6.372 1.00 83.75 88 PHE A O 1
ATOM 749 N N . LYS A 1 89 ? 6.598 -3.785 -6.395 1.00 82.56 89 LYS A N 1
ATOM 750 C CA . LYS A 1 89 ? 7.891 -3.871 -7.073 1.00 82.56 89 LYS A CA 1
ATOM 751 C C . LYS A 1 89 ? 7.782 -4.688 -8.344 1.00 82.56 89 LYS A C 1
ATOM 753 O O . LYS A 1 89 ? 7.333 -5.831 -8.346 1.00 82.56 89 LYS A O 1
ATOM 758 N N . SER A 1 90 ? 8.229 -4.089 -9.443 1.00 77.44 90 SER A N 1
ATOM 759 C CA . SER A 1 90 ? 8.393 -4.825 -10.695 1.00 77.44 90 SER A CA 1
ATOM 760 C C . SER A 1 90 ? 9.560 -5.803 -10.581 1.00 77.44 90 SER A C 1
ATOM 762 O O . SER A 1 90 ? 10.450 -5.637 -9.745 1.00 77.44 90 SER A O 1
ATOM 764 N N . LYS A 1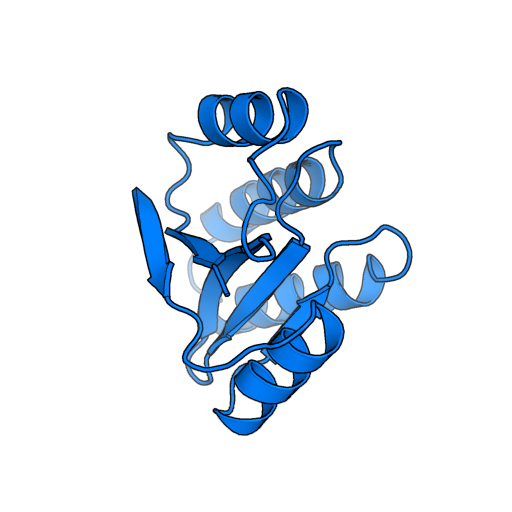 91 ? 9.602 -6.803 -11.462 1.00 71.06 91 LYS A N 1
ATOM 765 C CA . LYS A 1 91 ? 10.741 -7.715 -11.553 1.00 71.06 91 LYS A CA 1
ATOM 766 C C . LYS A 1 91 ? 12.041 -6.924 -11.758 1.00 71.06 91 LYS A C 1
ATOM 768 O O . LYS A 1 91 ? 12.158 -6.172 -12.723 1.00 71.06 91 LYS A O 1
ATOM 773 N N . ASN A 1 92 ? 13.015 -7.130 -10.868 1.00 73.88 92 ASN A N 1
ATOM 774 C CA . ASN A 1 92 ? 14.295 -6.404 -10.781 1.00 73.88 92 ASN A CA 1
ATOM 775 C C . ASN A 1 92 ? 14.220 -4.949 -10.271 1.00 73.88 92 ASN A C 1
ATOM 777 O O . ASN A 1 92 ? 15.238 -4.259 -10.298 1.00 73.88 92 ASN A O 1
ATOM 781 N N . ASP A 1 93 ? 13.062 -4.480 -9.801 1.00 79.00 93 ASP A N 1
ATOM 782 C CA . ASP A 1 93 ? 12.974 -3.242 -9.026 1.00 79.00 93 ASP A CA 1
ATOM 783 C C . ASP A 1 93 ? 13.251 -3.547 -7.551 1.00 79.00 93 ASP A C 1
ATOM 785 O O . ASP A 1 93 ? 12.638 -4.430 -6.945 1.00 79.00 93 ASP A O 1
ATOM 789 N N . PHE A 1 94 ? 14.197 -2.818 -6.971 1.00 83.06 94 PHE A N 1
ATOM 790 C CA . PHE A 1 94 ? 14.618 -3.003 -5.589 1.00 83.06 94 PHE A CA 1
ATOM 791 C C . PHE A 1 94 ? 14.047 -1.891 -4.715 1.00 83.06 94 PHE A C 1
ATOM 793 O O . PHE A 1 94 ? 13.733 -0.792 -5.171 1.00 83.06 94 PHE A O 1
ATOM 800 N N . LEU A 1 95 ? 13.931 -2.155 -3.414 1.00 83.25 95 LEU A N 1
ATOM 801 C CA . LEU A 1 95 ? 13.593 -1.099 -2.468 1.00 83.25 95 LEU A CA 1
ATOM 802 C C . LEU A 1 95 ? 14.678 -0.021 -2.490 1.00 83.25 95 LEU A C 1
ATOM 804 O O . LEU A 1 95 ? 15.858 -0.296 -2.275 1.00 83.25 95 LEU A O 1
ATOM 808 N N . SER A 1 96 ? 14.261 1.223 -2.706 1.00 85.88 96 SER A N 1
ATOM 809 C CA . SER A 1 96 ? 15.162 2.368 -2.602 1.00 85.88 96 SER A 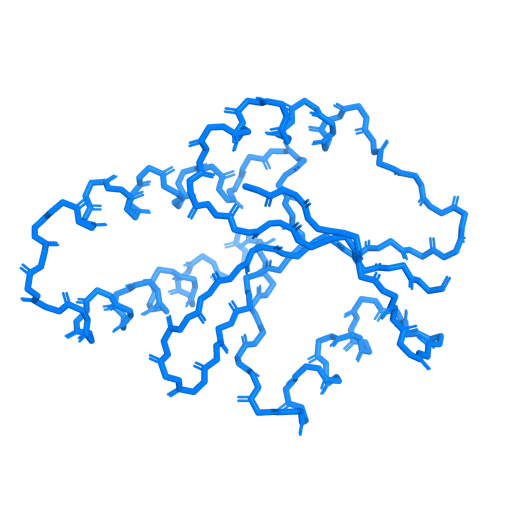CA 1
ATOM 810 C C . SER A 1 96 ? 15.606 2.594 -1.153 1.00 85.88 96 SER A C 1
ATOM 812 O O . SER A 1 96 ? 14.932 2.195 -0.199 1.00 85.88 96 SER A O 1
ATOM 814 N N . VAL A 1 97 ? 16.706 3.330 -0.965 1.00 83.50 97 VAL A N 1
ATOM 815 C CA . VAL A 1 97 ? 17.205 3.724 0.369 1.00 83.50 97 VAL A CA 1
ATOM 816 C C . VAL A 1 97 ? 16.124 4.433 1.193 1.00 83.50 97 VAL A C 1
ATOM 818 O O . VAL A 1 97 ? 15.998 4.202 2.398 1.00 83.50 97 VAL A O 1
ATOM 821 N N . ASN A 1 98 ? 15.297 5.257 0.547 1.00 84.25 98 ASN A N 1
ATOM 822 C CA . ASN A 1 98 ? 14.195 5.953 1.206 1.00 84.25 98 ASN A CA 1
ATOM 823 C C . ASN A 1 98 ? 13.093 4.994 1.669 1.00 84.25 98 ASN A C 1
ATOM 825 O O . ASN A 1 98 ? 12.570 5.172 2.768 1.00 84.25 98 ASN A O 1
ATOM 829 N N . GLN A 1 99 ? 12.771 3.972 0.872 1.00 83.69 99 GLN A N 1
ATOM 830 C CA . GLN A 1 99 ? 11.778 2.954 1.224 1.00 83.69 99 GLN A CA 1
ATOM 831 C C . GLN A 1 99 ? 12.269 2.078 2.373 1.00 83.69 99 GLN A C 1
ATOM 833 O O . GLN A 1 99 ? 11.562 1.911 3.360 1.00 83.69 99 GLN A O 1
ATOM 838 N N . LEU A 1 100 ? 13.524 1.626 2.324 1.00 82.75 100 LEU A N 1
ATOM 839 C CA . LEU A 1 100 ? 14.155 0.900 3.431 1.00 82.75 100 LEU A CA 1
ATOM 840 C C . LEU A 1 100 ? 14.174 1.733 4.721 1.00 82.75 100 LEU A C 1
ATOM 842 O O . LEU A 1 100 ? 13.819 1.241 5.791 1.00 82.75 100 LEU A O 1
ATOM 846 N N . SER A 1 101 ? 14.523 3.019 4.622 1.00 83.50 101 SER A N 1
ATOM 847 C CA . SER A 1 101 ? 14.510 3.940 5.765 1.00 83.50 101 SER A CA 1
ATOM 848 C C . SER A 1 101 ? 13.103 4.159 6.316 1.00 83.50 101 SER A C 1
ATOM 850 O O . SER A 1 101 ? 12.921 4.318 7.523 1.00 83.50 101 SER A O 1
ATOM 852 N N . TRP A 1 102 ? 12.092 4.199 5.445 1.00 84.06 102 TRP A N 1
ATOM 853 C CA . TRP A 1 102 ? 10.701 4.287 5.863 1.00 84.06 102 TRP A CA 1
ATOM 854 C C . TRP A 1 102 ? 10.273 3.015 6.595 1.00 84.06 102 TRP A C 1
ATOM 856 O O . TRP A 1 102 ? 9.740 3.131 7.694 1.00 84.06 102 TRP A O 1
ATOM 866 N N . LEU A 1 103 ? 10.565 1.829 6.053 1.00 78.81 103 LEU A N 1
ATOM 867 C CA . LEU A 1 103 ? 10.252 0.546 6.690 1.00 78.81 103 LEU A CA 1
ATOM 868 C C . LEU A 1 103 ? 10.887 0.445 8.078 1.00 78.81 103 LEU A C 1
ATOM 870 O O . LEU A 1 103 ? 10.180 0.183 9.044 1.00 78.81 103 LEU A O 1
ATOM 874 N N . LYS A 1 104 ? 12.184 0.757 8.194 1.00 79.44 104 LYS A N 1
ATOM 875 C CA . LYS A 1 104 ? 12.915 0.727 9.469 1.00 79.44 104 LYS A CA 1
ATOM 876 C C . LYS A 1 104 ? 12.306 1.658 10.519 1.00 79.44 104 LYS A C 1
ATOM 878 O O . LYS A 1 104 ? 12.112 1.267 11.657 1.00 79.44 104 LYS A O 1
ATOM 883 N N . ARG A 1 105 ? 11.940 2.890 10.144 1.00 77.94 105 ARG A N 1
ATOM 884 C CA . ARG A 1 105 ? 11.313 3.857 11.073 1.00 77.94 105 ARG A CA 1
ATOM 885 C C . ARG A 1 105 ? 9.901 3.478 11.517 1.00 77.94 105 ARG A C 1
ATOM 887 O O . ARG A 1 105 ? 9.345 4.156 12.376 1.00 77.94 105 ARG A O 1
ATOM 894 N N . ASN A 1 106 ? 9.295 2.489 10.872 1.00 74.50 106 ASN A N 1
ATOM 895 C CA . ASN A 1 106 ? 7.916 2.084 11.096 1.00 74.50 106 ASN A CA 1
ATOM 896 C C . ASN A 1 106 ? 7.814 0.578 11.393 1.00 74.50 106 ASN A C 1
ATOM 898 O O . ASN A 1 106 ? 6.723 0.020 11.309 1.00 74.50 106 ASN A O 1
ATOM 902 N N . GLU A 1 107 ? 8.922 -0.084 11.739 1.00 71.06 107 GLU A N 1
ATOM 903 C CA . GLU A 1 107 ? 8.956 -1.526 12.015 1.00 71.06 107 GLU A CA 1
ATOM 904 C C . GLU A 1 107 ? 8.117 -1.910 13.242 1.00 71.06 107 GLU A C 1
ATOM 906 O O . GLU A 1 107 ? 7.486 -2.967 13.261 1.00 71.06 107 GLU A O 1
ATOM 911 N N . GLU A 1 108 ? 8.040 -0.994 14.210 1.00 66.81 108 GLU A N 1
ATOM 912 C CA . GLU A 1 108 ? 7.250 -1.103 15.439 1.00 66.81 108 GLU A CA 1
ATOM 913 C C . GLU A 1 108 ? 5.755 -0.842 15.218 1.00 66.81 108 GLU A C 1
ATOM 915 O O . GLU A 1 108 ? 4.938 -1.074 16.109 1.00 66.81 108 GLU A O 1
ATOM 920 N N . LEU A 1 109 ? 5.353 -0.369 14.030 1.00 64.75 109 LEU A N 1
ATOM 921 C CA . LEU A 1 109 ? 3.936 -0.203 13.751 1.00 64.75 109 LEU A CA 1
ATOM 922 C C . LEU A 1 109 ? 3.261 -1.580 13.681 1.00 64.75 109 LEU A C 1
ATOM 924 O O . LEU A 1 109 ? 3.712 -2.449 12.926 1.00 64.75 109 LEU A O 1
ATOM 928 N N . PRO A 1 110 ? 2.092 -1.760 14.325 1.00 62.16 110 PRO A N 1
ATOM 929 C CA . PRO A 1 110 ? 1.276 -2.956 14.153 1.00 62.16 110 PRO A CA 1
ATOM 930 C C . PRO A 1 110 ? 0.497 -2.872 12.828 1.00 62.16 110 P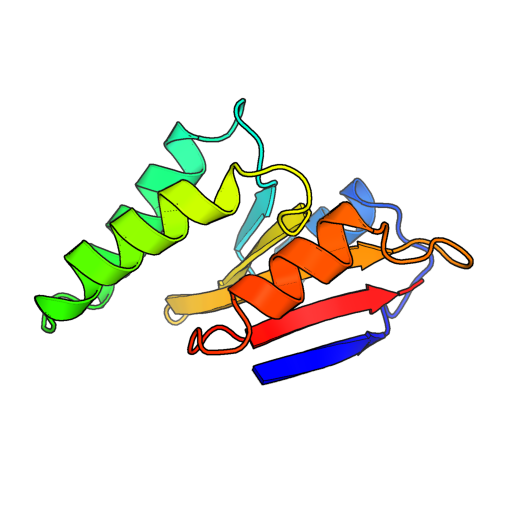RO A C 1
ATOM 932 O O . PRO A 1 110 ? -0.714 -3.029 12.776 1.00 62.16 110 PRO A O 1
ATOM 935 N N . ILE A 1 111 ? 1.198 -2.533 11.744 1.00 65.06 111 ILE A N 1
ATOM 936 C CA . ILE A 1 111 ? 0.725 -2.637 10.370 1.00 65.06 111 ILE A CA 1
ATOM 937 C C . ILE A 1 111 ? 1.441 -3.809 9.720 1.00 65.06 111 ILE A C 1
ATOM 939 O O . ILE A 1 111 ? 2.651 -4.008 9.887 1.00 65.06 111 ILE A O 1
ATOM 943 N N . GLU A 1 112 ? 0.678 -4.558 8.941 1.00 71.38 112 GLU A N 1
ATOM 944 C CA . GLU A 1 112 ? 1.233 -5.471 7.965 1.00 71.38 112 GLU A CA 1
ATOM 945 C C . GLU A 1 112 ? 1.716 -4.679 6.748 1.00 71.38 112 GLU A C 1
ATOM 947 O O . GLU A 1 112 ? 0.997 -3.840 6.204 1.00 71.38 112 GLU A O 1
ATOM 952 N N . ILE A 1 113 ? 2.961 -4.910 6.344 1.00 67.19 113 ILE A N 1
ATOM 953 C CA . ILE A 1 113 ? 3.501 -4.336 5.113 1.00 67.19 113 ILE A CA 1
ATOM 954 C C . ILE A 1 113 ? 3.744 -5.482 4.155 1.00 67.19 113 ILE A C 1
ATOM 956 O O . ILE A 1 113 ? 4.502 -6.390 4.484 1.00 67.19 113 ILE A O 1
ATOM 960 N N . THR A 1 114 ? 3.108 -5.428 2.990 1.00 75.56 114 THR A N 1
ATOM 961 C CA . THR A 1 114 ? 3.300 -6.405 1.921 1.00 75.56 114 THR A CA 1
ATOM 962 C C . THR A 1 114 ? 4.167 -5.810 0.822 1.00 75.56 114 THR A C 1
ATOM 964 O O . THR A 1 114 ? 3.856 -4.742 0.302 1.00 75.56 114 THR A O 1
ATOM 967 N N . ILE A 1 115 ? 5.236 -6.503 0.440 1.00 73.38 115 ILE A N 1
ATOM 968 C CA . ILE A 1 115 ? 5.945 -6.215 -0.813 1.00 73.38 115 ILE A CA 1
ATOM 969 C C . ILE A 1 115 ? 5.390 -7.173 -1.858 1.00 73.38 115 ILE A C 1
ATOM 971 O O . ILE A 1 115 ? 5.570 -8.381 -1.712 1.00 73.38 115 ILE A O 1
ATOM 975 N N . ALA A 1 116 ? 4.690 -6.645 -2.860 1.00 69.62 116 ALA A N 1
ATOM 976 C CA . ALA A 1 116 ? 4.170 -7.417 -3.982 1.00 69.62 116 ALA A CA 1
ATOM 977 C C . ALA A 1 116 ? 5.174 -7.361 -5.137 1.00 69.62 116 ALA A C 1
ATOM 979 O O . ALA A 1 116 ? 5.395 -6.290 -5.701 1.00 69.62 116 ALA A O 1
ATOM 980 N N . VAL A 1 117 ? 5.772 -8.506 -5.470 1.00 68.56 117 VAL A N 1
ATOM 981 C CA . VAL A 1 117 ? 6.756 -8.631 -6.560 1.00 68.56 117 VAL A CA 1
ATOM 982 C C . VAL A 1 117 ? 6.125 -9.329 -7.765 1.00 68.56 117 VAL A C 1
ATOM 984 O O . VAL A 1 117 ? 5.441 -10.338 -7.576 1.00 68.56 117 VAL A O 1
ATOM 987 N N . ASP A 1 118 ? 6.346 -8.789 -8.968 1.00 65.94 118 ASP A N 1
ATOM 988 C CA . ASP A 1 118 ? 6.085 -9.463 -10.258 1.00 65.94 118 ASP A CA 1
ATOM 989 C C . ASP A 1 118 ? 7.031 -10.657 -10.517 1.00 65.94 118 ASP A C 1
ATOM 991 O O . ASP A 1 118 ? 8.270 -10.449 -10.517 1.00 65.94 118 ASP A O 1
#

Radius of gyration: 13.99 Å; chains: 1; bounding box: 34×28×36 Å

pLDDT: mean 72.93, std 10.92, range [47.81, 89.06]